Protein AF-A0AAD1BHJ9-F1 (afdb_monomer)

Mean predicted aligned error: 5.2 Å

Sequence (56 aa):
MEIVKDKKYGGERPLFGVKNLRMENIEIVDGESGIKCCENLECHNSRFYGKYPWCT

Foldseek 3Di:
DAEDEPEEAEDAQCCECAEQYEYEQYEDAYYDAVDENYYNYHYYNYYYHYPHPHDD

Organism: Prevotella intermedia (NCBI:txid28131)

Solvent-accessible surface area (backbone atoms only — not comparable to full-atom values): 2970 Å² total; per-residue (Å²): 113,50,80,48,60,74,44,76,43,60,44,79,31,72,41,55,60,44,62,34,38,33,37,35,48,26,38,36,64,39,32,62,32,30,33,24,65,44,43,69,73,45,81,41,84,54,47,71,41,46,94,36,45,73,44,100

InterPro domains:
  IPR0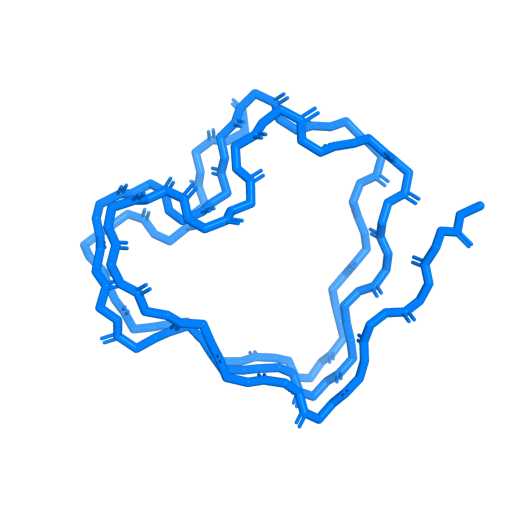22208 Protein of unknown function DUF3737 [PF12541] (3-54)

Structure (mmCIF, N/CA/C/O backbone):
data_AF-A0AAD1BHJ9-F1
#
_entry.id   AF-A0AAD1BHJ9-F1
#
loop_
_atom_site.group_PDB
_atom_site.id
_atom_site.type_symbol
_atom_site.label_atom_id
_atom_site.label_alt_id
_atom_site.label_comp_id
_atom_site.label_asym_id
_atom_site.label_entity_id
_atom_site.label_seq_id
_atom_site.pdbx_PDB_ins_code
_atom_site.Cartn_x
_atom_site.Cartn_y
_atom_site.Cartn_z
_atom_site.occupancy
_atom_site.B_iso_or_equiv
_atom_site.auth_seq_id
_atom_site.auth_comp_id
_atom_site.auth_asym_id
_atom_site.auth_atom_id
_atom_site.pdbx_PDB_model_num
ATOM 1 N N . MET A 1 1 ? -10.721 -0.398 11.405 1.00 71.44 1 MET A N 1
ATOM 2 C CA . MET A 1 1 ? -10.136 -1.062 10.228 1.00 71.44 1 MET A CA 1
ATOM 3 C C . MET A 1 1 ? -10.938 -0.613 9.021 1.00 71.44 1 MET A C 1
ATOM 5 O O . MET A 1 1 ? -12.150 -0.782 9.031 1.00 71.44 1 MET A O 1
ATOM 9 N N . GLU A 1 2 ? -10.304 0.068 8.074 1.00 82.94 2 GLU A N 1
ATOM 10 C CA . GLU A 1 2 ? -10.938 0.523 6.833 1.00 82.94 2 GLU A CA 1
ATOM 11 C C . GLU A 1 2 ? -11.049 -0.654 5.858 1.00 82.94 2 GLU A C 1
ATOM 13 O O . GLU A 1 2 ? -10.140 -1.477 5.802 1.00 82.94 2 GLU A O 1
ATOM 18 N N . ILE A 1 3 ? -12.158 -0.767 5.121 1.00 87.69 3 ILE A N 1
ATOM 19 C CA . ILE A 1 3 ? -12.383 -1.871 4.178 1.00 87.69 3 ILE A CA 1
ATOM 20 C C . ILE A 1 3 ? -12.376 -1.314 2.759 1.00 87.69 3 ILE A C 1
ATOM 22 O O . ILE A 1 3 ? -13.213 -0.484 2.401 1.00 87.69 3 ILE A O 1
ATOM 26 N N . VAL A 1 4 ? -11.454 -1.806 1.938 1.00 85.44 4 VAL A N 1
ATOM 27 C CA . VAL A 1 4 ? -11.385 -1.515 0.506 1.00 85.44 4 VAL A CA 1
ATOM 28 C C . VAL A 1 4 ? -11.695 -2.775 -0.279 1.00 85.44 4 VAL A C 1
ATOM 30 O O . VAL A 1 4 ? -11.075 -3.816 -0.071 1.00 85.44 4 VAL A O 1
ATOM 33 N N . LYS A 1 5 ? -12.668 -2.675 -1.186 1.00 91.19 5 LYS A N 1
ATOM 34 C CA . LYS A 1 5 ? -13.106 -3.793 -2.018 1.00 91.19 5 LYS A CA 1
ATOM 35 C C . LYS A 1 5 ? -13.247 -3.419 -3.482 1.00 91.19 5 LYS A C 1
ATOM 37 O O . LYS A 1 5 ? -13.544 -2.261 -3.772 1.00 91.19 5 LYS A O 1
ATOM 42 N N . ASP A 1 6 ? -13.013 -4.386 -4.368 1.00 90.19 6 ASP A N 1
ATOM 43 C CA . ASP A 1 6 ? -13.177 -4.251 -5.827 1.00 90.19 6 ASP A CA 1
ATOM 44 C C . ASP A 1 6 ? -12.388 -3.072 -6.428 1.00 90.19 6 ASP A C 1
ATOM 46 O O . ASP A 1 6 ? -12.802 -2.429 -7.396 1.00 90.19 6 ASP A O 1
ATOM 50 N N . LYS A 1 7 ? -11.238 -2.752 -5.823 1.00 86.25 7 LYS A N 1
ATOM 51 C CA . LYS A 1 7 ? -10.368 -1.652 -6.248 1.00 86.25 7 LYS A CA 1
ATOM 52 C C . LYS A 1 7 ? -9.160 -2.167 -7.009 1.00 86.25 7 LYS A C 1
ATOM 54 O O . LYS A 1 7 ? -8.592 -3.204 -6.674 1.00 86.25 7 LYS A O 1
ATOM 59 N N . LYS A 1 8 ? -8.736 -1.389 -8.002 1.00 86.25 8 LYS A N 1
ATOM 60 C CA . LYS A 1 8 ? -7.496 -1.623 -8.740 1.00 86.25 8 LYS A CA 1
ATOM 61 C C . LYS A 1 8 ? -6.498 -0.522 -8.425 1.00 86.25 8 LYS A C 1
ATOM 63 O O . LYS A 1 8 ? -6.830 0.655 -8.537 1.00 86.25 8 LYS A O 1
ATOM 68 N N . TYR A 1 9 ? -5.296 -0.915 -8.033 1.00 84.50 9 TYR A N 1
ATOM 69 C CA . TYR A 1 9 ? -4.198 -0.022 -7.704 1.00 84.50 9 TYR A CA 1
ATOM 70 C C . TYR A 1 9 ? -3.038 -0.254 -8.675 1.00 84.50 9 TYR A C 1
ATOM 72 O O . TYR A 1 9 ? -2.717 -1.386 -9.030 1.00 84.50 9 TYR A O 1
ATOM 80 N N . GLY A 1 10 ? -2.398 0.822 -9.107 1.00 79.75 10 GLY A N 1
ATOM 81 C CA . GLY A 1 10 ? -1.206 0.774 -9.945 1.00 79.75 10 GLY A CA 1
ATOM 82 C C . GLY A 1 10 ? -0.312 1.972 -9.655 1.00 79.75 10 GLY A C 1
ATOM 83 O O . GLY A 1 10 ? -0.775 2.963 -9.087 1.00 79.75 10 GLY A O 1
ATOM 84 N N . GLY A 1 11 ? 0.957 1.867 -10.034 1.00 72.38 11 GLY A N 1
ATOM 85 C CA . GLY A 1 11 ? 1.983 2.879 -9.792 1.00 72.38 11 GLY A CA 1
ATOM 86 C C . GLY A 1 11 ? 2.893 2.546 -8.607 1.00 72.38 11 GLY A C 1
ATOM 87 O O . GLY A 1 11 ? 2.764 1.514 -7.950 1.00 72.38 11 GLY A O 1
ATOM 88 N N . GLU A 1 12 ? 3.856 3.421 -8.318 1.00 63.88 12 GLU A N 1
ATOM 89 C CA . GLU A 1 12 ? 4.790 3.204 -7.212 1.00 63.88 12 GLU A CA 1
ATOM 90 C C . GLU A 1 12 ? 4.097 3.384 -5.849 1.00 63.88 12 GLU A C 1
ATOM 92 O O . GLU A 1 12 ? 3.690 4.482 -5.476 1.00 63.88 12 GLU A O 1
ATOM 97 N N . ARG A 1 13 ? 4.013 2.289 -5.080 1.00 72.38 13 ARG A N 1
ATOM 98 C CA . ARG A 1 13 ? 3.594 2.243 -3.662 1.00 72.38 13 ARG A CA 1
ATOM 99 C C . ARG A 1 13 ? 2.187 2.805 -3.346 1.00 72.38 13 ARG A C 1
ATOM 101 O O . ARG A 1 13 ? 2.055 3.651 -2.460 1.00 72.38 13 ARG A O 1
ATOM 108 N N . PRO A 1 14 ? 1.111 2.303 -3.982 1.00 74.06 14 PRO A N 1
ATOM 109 C CA . PRO A 1 14 ? -0.264 2.769 -3.764 1.00 74.06 14 PRO A CA 1
ATOM 110 C C . PRO A 1 14 ? -0.779 2.684 -2.319 1.00 74.06 14 PRO A C 1
ATOM 112 O O . PRO A 1 14 ? -1.697 3.421 -1.971 1.00 74.06 14 PRO A O 1
ATOM 115 N N . LEU A 1 15 ? -0.231 1.794 -1.484 1.00 77.00 15 LEU A N 1
ATOM 116 C CA . LEU A 1 15 ? -0.664 1.600 -0.096 1.00 77.00 15 LEU A CA 1
ATOM 117 C C . LEU A 1 15 ? 0.450 1.913 0.911 1.00 77.00 15 LEU A C 1
ATOM 119 O O . LEU A 1 15 ? 0.485 1.338 1.993 1.00 77.00 15 LEU A O 1
ATOM 123 N N . PHE A 1 16 ? 1.379 2.811 0.582 1.00 80.31 16 PHE A N 1
ATOM 124 C CA . PHE A 1 16 ? 2.474 3.164 1.487 1.00 80.31 16 PHE A CA 1
ATOM 125 C C . PHE A 1 16 ? 1.980 3.738 2.825 1.00 80.31 16 PHE A C 1
ATOM 127 O O . PHE A 1 16 ? 1.214 4.699 2.852 1.00 80.31 16 PHE A O 1
ATOM 134 N N . GLY A 1 17 ? 2.465 3.185 3.942 1.00 80.38 17 GLY A N 1
ATOM 135 C CA . GLY A 1 17 ? 2.190 3.706 5.285 1.00 80.38 17 GLY A CA 1
ATOM 136 C C . GLY A 1 17 ? 0.760 3.485 5.788 1.00 80.38 17 GLY A C 1
ATOM 137 O O . GLY A 1 17 ? 0.377 4.062 6.807 1.00 80.38 17 GLY A O 1
ATOM 138 N N . VAL A 1 18 ? -0.042 2.672 5.094 1.00 83.00 18 VAL A N 1
ATOM 139 C CA . VAL A 1 18 ? -1.428 2.420 5.490 1.00 83.00 18 VAL A CA 1
ATOM 140 C C . VAL A 1 18 ? -1.475 1.530 6.732 1.00 83.00 18 VAL A C 1
A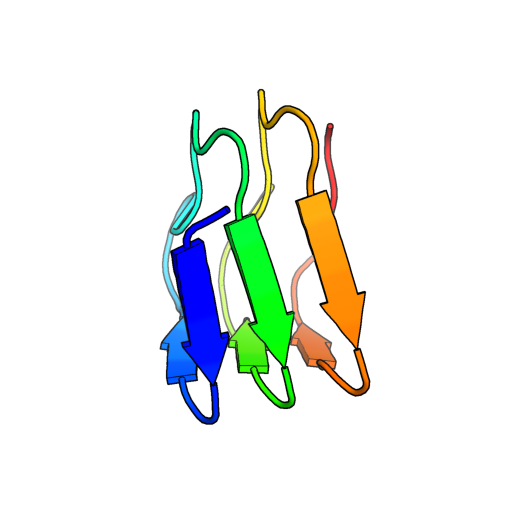TOM 142 O O . VAL A 1 18 ? -0.792 0.509 6.823 1.00 83.00 18 VAL A O 1
ATOM 145 N N . LYS A 1 19 ? -2.318 1.903 7.698 1.00 87.19 19 LYS A N 1
ATOM 146 C CA . LYS A 1 19 ? -2.527 1.145 8.933 1.00 87.19 19 LYS A CA 1
ATOM 147 C C . LYS A 1 19 ? -3.994 0.785 9.113 1.00 87.19 19 LYS A C 1
ATOM 149 O O . LYS A 1 19 ? -4.859 1.619 8.864 1.00 87.19 19 LYS A O 1
ATOM 154 N N . ASN A 1 20 ? -4.267 -0.417 9.620 1.00 88.94 20 ASN A N 1
ATOM 155 C CA . ASN A 1 20 ? -5.615 -0.928 9.880 1.00 88.94 20 ASN A CA 1
ATOM 156 C C . ASN A 1 20 ? -6.492 -0.970 8.616 1.00 88.94 20 ASN A C 1
ATOM 158 O O . ASN A 1 20 ? -7.590 -0.408 8.619 1.00 88.94 20 ASN A O 1
ATOM 162 N N . LEU A 1 21 ? -6.031 -1.637 7.557 1.00 86.94 21 LEU A N 1
ATOM 163 C CA . LEU A 1 21 ? -6.748 -1.750 6.282 1.00 86.94 21 LEU A CA 1
ATOM 164 C C . LEU A 1 21 ? -7.037 -3.213 5.941 1.00 86.94 21 LEU A C 1
ATOM 166 O O . LEU A 1 21 ? -6.155 -4.065 6.002 1.00 86.94 21 LEU A O 1
ATOM 170 N N . ARG A 1 22 ? -8.266 -3.481 5.513 1.00 89.06 22 ARG A N 1
ATOM 171 C CA . ARG A 1 22 ? -8.717 -4.766 4.995 1.00 89.06 22 ARG A CA 1
ATOM 172 C C . ARG A 1 22 ? -9.030 -4.651 3.511 1.00 89.06 22 ARG A C 1
ATOM 174 O O . ARG A 1 22 ? -9.839 -3.827 3.097 1.00 89.06 22 ARG A O 1
ATOM 181 N N . MET A 1 23 ? -8.379 -5.486 2.721 1.00 88.44 23 MET A N 1
ATOM 182 C CA . MET A 1 23 ? -8.439 -5.512 1.269 1.00 88.44 23 M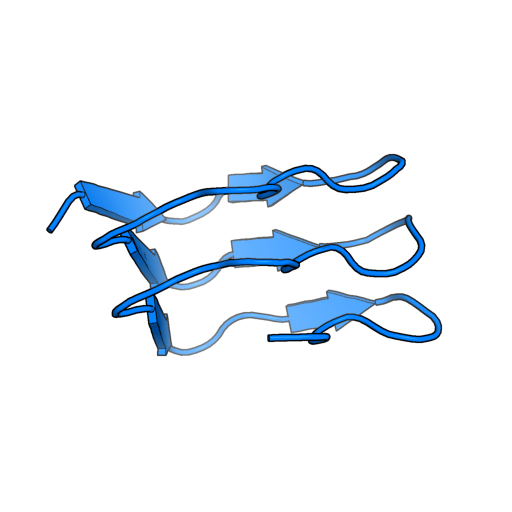ET A CA 1
ATOM 183 C C . MET A 1 23 ? -9.216 -6.744 0.812 1.00 88.44 23 MET A C 1
ATOM 185 O O . MET A 1 23 ? -8.796 -7.862 1.097 1.00 88.44 23 MET A O 1
ATOM 189 N N . GLU A 1 24 ? -10.323 -6.563 0.095 1.00 92.12 24 GLU A N 1
ATOM 190 C CA . GLU A 1 24 ? -11.145 -7.663 -0.420 1.00 92.12 24 GLU A CA 1
ATOM 191 C C . GLU A 1 24 ? -11.300 -7.584 -1.941 1.00 92.12 24 GLU A C 1
ATOM 193 O O . GLU A 1 24 ? -11.782 -6.587 -2.468 1.00 92.12 24 GLU A O 1
ATOM 198 N N . ASN A 1 25 ? -10.920 -8.634 -2.669 1.00 92.50 25 ASN A N 1
ATOM 199 C CA . ASN A 1 25 ? -11.038 -8.669 -4.133 1.00 92.50 25 ASN A CA 1
ATOM 200 C C . ASN A 1 25 ? -10.370 -7.462 -4.830 1.00 92.50 25 ASN A C 1
ATOM 202 O O . ASN A 1 25 ? -10.921 -6.891 -5.772 1.00 92.50 25 ASN A O 1
ATOM 206 N N . ILE A 1 26 ? -9.205 -7.022 -4.337 1.00 88.62 26 ILE A N 1
ATOM 207 C CA . ILE A 1 26 ? -8.457 -5.923 -4.967 1.00 88.62 26 ILE A CA 1
ATOM 208 C C . ILE A 1 26 ? -7.414 -6.457 -5.949 1.00 88.62 26 ILE A C 1
ATOM 210 O O . ILE A 1 26 ? -6.950 -7.590 -5.821 1.00 88.62 26 ILE A O 1
ATOM 214 N N . GLU A 1 27 ? -6.996 -5.621 -6.896 1.00 88.25 27 GLU A N 1
ATOM 215 C CA . GLU A 1 27 ? -5.925 -5.948 -7.839 1.00 88.25 27 GLU A CA 1
ATOM 216 C C . GLU A 1 27 ? -4.836 -4.871 -7.812 1.00 88.25 27 GLU A C 1
ATOM 218 O O . GLU A 1 27 ? -5.116 -3.707 -8.081 1.00 88.25 27 GLU A O 1
ATOM 223 N N . ILE A 1 28 ? -3.590 -5.235 -7.511 1.00 83.75 28 ILE A N 1
ATOM 224 C CA . ILE A 1 28 ? -2.431 -4.341 -7.672 1.00 83.75 28 ILE A CA 1
ATOM 225 C C . ILE A 1 28 ? -1.711 -4.766 -8.945 1.00 83.75 28 ILE A C 1
ATOM 227 O O . ILE A 1 28 ? -1.275 -5.905 -8.992 1.00 83.75 28 ILE A O 1
ATOM 231 N N . VAL A 1 29 ? -1.644 -3.930 -9.983 1.00 79.31 29 VAL A N 1
ATOM 232 C CA . VAL A 1 29 ? -1.195 -4.366 -11.326 1.00 79.31 29 VAL A CA 1
ATOM 233 C C . VAL A 1 29 ? 0.210 -3.909 -11.725 1.00 79.31 29 VAL A C 1
ATOM 235 O O . VAL A 1 29 ? 0.832 -4.547 -12.572 1.00 79.31 29 VAL A O 1
ATOM 238 N N . ASP A 1 30 ? 0.698 -2.817 -11.138 1.00 70.12 30 ASP A N 1
ATOM 239 C CA . ASP A 1 30 ? 1.965 -2.189 -11.516 1.00 70.12 30 ASP A CA 1
ATOM 240 C C . ASP A 1 30 ? 2.592 -1.492 -10.301 1.00 70.12 30 ASP A C 1
ATOM 242 O O . ASP A 1 30 ? 1.870 -0.828 -9.556 1.00 70.12 30 ASP A O 1
ATOM 246 N N . GLY A 1 31 ? 3.902 -1.655 -10.089 1.00 62.69 31 GLY A N 1
ATOM 247 C CA . GLY A 1 31 ? 4.641 -1.042 -8.978 1.00 62.69 31 GLY A CA 1
ATOM 248 C C . GLY A 1 31 ? 5.633 -1.954 -8.243 1.00 62.69 31 GLY A C 1
ATOM 249 O O . GLY A 1 31 ? 5.494 -3.179 -8.176 1.00 62.69 31 GLY A O 1
ATOM 250 N N . GLU A 1 32 ? 6.646 -1.336 -7.632 1.00 61.81 32 GLU A N 1
ATOM 251 C CA . GLU A 1 32 ? 7.520 -1.982 -6.650 1.00 61.81 32 GLU A CA 1
ATOM 252 C C . GLU A 1 32 ? 7.029 -1.683 -5.229 1.00 61.81 32 GLU A C 1
ATOM 254 O O . GLU A 1 32 ? 6.828 -0.525 -4.861 1.00 61.81 32 GLU A O 1
ATOM 259 N N . SER A 1 33 ? 6.892 -2.717 -4.393 1.00 66.06 33 SER A N 1
ATOM 260 C CA . SER A 1 33 ? 6.487 -2.584 -2.983 1.00 66.06 33 SER A CA 1
ATOM 261 C C . SER A 1 33 ? 5.126 -1.904 -2.815 1.00 66.06 33 SER A C 1
ATOM 263 O O . SER A 1 33 ? 5.021 -0.868 -2.160 1.00 66.06 33 SER A O 1
ATOM 265 N N . GLY A 1 34 ? 4.081 -2.480 -3.422 1.00 69.62 34 GLY A N 1
ATOM 266 C CA . GLY A 1 34 ? 2.725 -1.921 -3.382 1.00 69.62 34 GLY A CA 1
ATOM 267 C C . GLY A 1 34 ? 2.193 -1.711 -1.962 1.00 69.62 34 GLY A C 1
ATOM 268 O O . GLY A 1 34 ? 1.540 -0.706 -1.685 1.00 69.62 34 GLY A O 1
ATOM 269 N N . ILE A 1 35 ? 2.561 -2.628 -1.069 1.00 72.12 35 ILE A N 1
ATOM 270 C CA . ILE A 1 35 ? 2.326 -2.588 0.371 1.00 72.12 35 ILE A CA 1
ATOM 271 C C . ILE A 1 35 ? 3.683 -2.422 1.059 1.00 72.12 35 ILE A C 1
ATOM 273 O O . ILE A 1 35 ? 4.507 -3.338 0.993 1.00 72.12 35 ILE A O 1
ATOM 277 N N . LYS A 1 36 ? 3.928 -1.267 1.694 1.00 76.31 36 LYS A N 1
ATOM 278 C CA . LYS A 1 36 ? 5.169 -1.006 2.441 1.00 76.31 36 LYS A CA 1
ATOM 279 C C . LYS A 1 36 ? 4.968 -0.1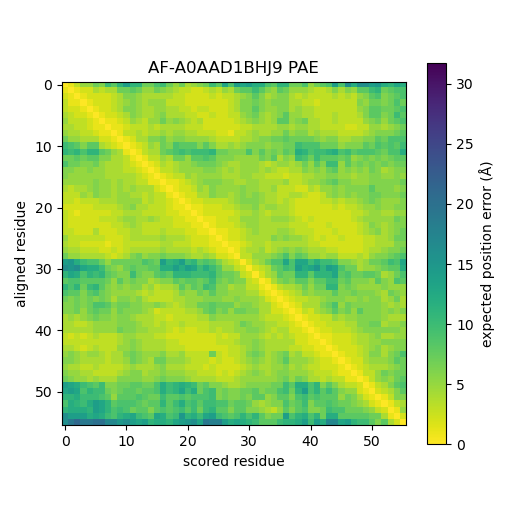52 3.683 1.00 76.31 36 LYS A C 1
ATOM 281 O O . LYS A 1 36 ? 4.211 0.819 3.636 1.00 76.31 36 LYS A O 1
ATOM 286 N N . CYS A 1 37 ? 5.662 -0.502 4.771 1.00 78.69 37 CYS A N 1
ATOM 287 C CA . CYS A 1 37 ? 5.526 0.138 6.084 1.00 78.69 37 CYS A CA 1
ATOM 288 C C . CYS A 1 37 ? 4.070 0.148 6.572 1.00 78.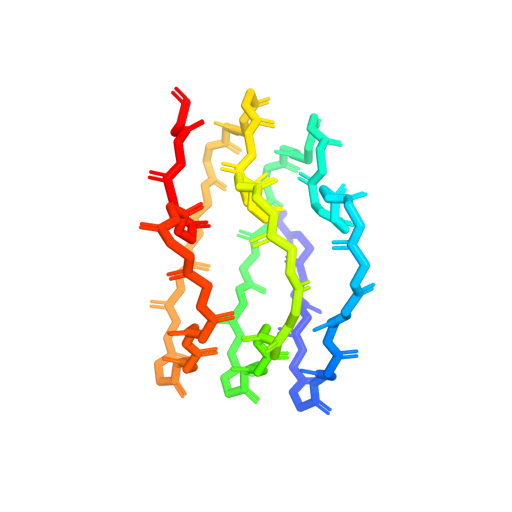69 37 CYS A C 1
ATOM 290 O O . CYS A 1 37 ? 3.587 1.143 7.113 1.00 78.69 37 CYS A O 1
ATOM 292 N N . CYS A 1 38 ? 3.355 -0.942 6.306 1.00 81.56 38 CYS A N 1
ATOM 293 C CA . CYS A 1 38 ? 1.944 -1.068 6.636 1.00 81.56 38 CYS A CA 1
ATOM 294 C C . CYS A 1 38 ? 1.755 -1.893 7.905 1.00 81.56 38 CYS A C 1
ATOM 296 O O . CYS A 1 38 ? 2.515 -2.819 8.173 1.00 81.56 38 CYS A O 1
ATOM 298 N N . GLU A 1 39 ? 0.714 -1.588 8.672 1.00 82.81 39 GLU A N 1
ATOM 299 C CA . GLU A 1 39 ? 0.469 -2.222 9.970 1.00 82.81 39 GLU A CA 1
ATOM 300 C C . GLU A 1 39 ? -0.978 -2.697 10.068 1.00 82.81 39 GLU A C 1
ATOM 302 O O . GLU A 1 39 ? -1.895 -1.970 9.686 1.00 82.81 39 GLU A O 1
ATOM 307 N N . ASN A 1 40 ? -1.191 -3.903 10.597 1.00 85.94 40 ASN A N 1
ATOM 308 C CA . ASN A 1 40 ? -2.520 -4.502 10.746 1.00 85.94 40 ASN A CA 1
ATOM 309 C C . ASN A 1 40 ? -3.314 -4.534 9.420 1.00 85.94 40 ASN A C 1
ATOM 311 O O . ASN A 1 40 ? -4.369 -3.906 9.285 1.00 85.94 40 ASN A O 1
ATOM 315 N N . LEU A 1 41 ? -2.747 -5.218 8.420 1.00 83.50 41 LEU A N 1
ATOM 316 C CA . LEU A 1 41 ? -3.362 -5.422 7.112 1.00 83.50 41 LEU A CA 1
ATOM 317 C C . LEU A 1 41 ? -4.035 -6.788 7.016 1.00 83.50 41 LEU A C 1
ATOM 319 O O . LEU A 1 41 ? -3.416 -7.808 7.313 1.00 83.50 41 LEU A O 1
ATOM 323 N N . GLU A 1 42 ? -5.252 -6.810 6.489 1.00 88.00 42 GLU A N 1
ATOM 324 C CA . GLU A 1 42 ? -5.951 -8.037 6.110 1.00 88.00 42 GLU A CA 1
ATOM 325 C C . GLU A 1 42 ? -6.165 -8.060 4.600 1.00 88.00 42 GLU A C 1
ATOM 327 O O . GLU A 1 42 ? -6.461 -7.036 3.987 1.00 88.00 42 GLU A O 1
ATOM 332 N N . CYS A 1 43 ? -6.012 -9.224 3.976 1.00 84.69 43 CYS A N 1
ATOM 333 C CA . CYS A 1 43 ? -6.162 -9.362 2.536 1.00 84.69 43 CYS A CA 1
ATOM 334 C C . CYS A 1 43 ? -6.908 -10.649 2.188 1.00 84.69 43 CYS A C 1
ATOM 336 O O . CYS A 1 43 ? -6.444 -11.746 2.493 1.00 84.69 43 CYS A O 1
ATOM 338 N N . HIS A 1 44 ? -8.038 -10.514 1.497 1.00 88.31 44 HIS A N 1
ATOM 339 C CA . HIS A 1 44 ? -8.918 -11.609 1.116 1.00 88.31 44 HIS A CA 1
ATOM 340 C C . HIS A 1 44 ? -9.180 -11.600 -0.389 1.00 88.31 44 HIS A C 1
ATOM 342 O O . HIS A 1 44 ? -9.687 -10.626 -0.938 1.00 88.31 44 HIS A O 1
ATOM 348 N N . ASN A 1 45 ? -8.878 -12.720 -1.053 1.00 87.88 45 ASN A N 1
ATOM 349 C CA . ASN A 1 45 ? -9.155 -12.935 -2.479 1.00 87.88 45 ASN A CA 1
ATOM 350 C C . ASN A 1 45 ? -8.595 -11.845 -3.421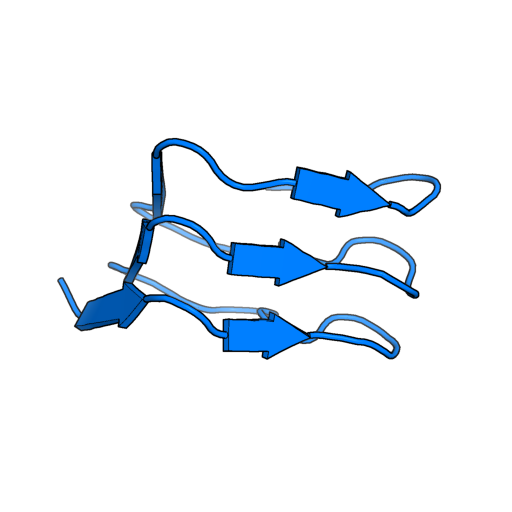 1.00 87.88 45 ASN A C 1
ATOM 352 O O . ASN A 1 45 ? -9.179 -11.556 -4.461 1.00 87.88 45 ASN A O 1
ATOM 356 N N . SER A 1 46 ? -7.475 -11.222 -3.059 1.00 85.31 46 SER A N 1
ATOM 357 C CA . SER A 1 46 ? -6.857 -10.149 -3.846 1.00 85.31 46 SER A CA 1
ATOM 358 C C . SER A 1 46 ? -5.723 -10.671 -4.721 1.00 85.31 46 SER A C 1
ATOM 360 O O . SER A 1 46 ? -5.098 -11.689 -4.415 1.00 85.31 46 SER A O 1
ATOM 362 N N . ARG A 1 47 ? -5.436 -9.957 -5.809 1.00 85.44 47 ARG A N 1
ATOM 363 C CA . ARG A 1 47 ? -4.385 -10.294 -6.771 1.00 85.44 47 ARG A CA 1
ATOM 364 C C . ARG A 1 47 ? -3.328 -9.206 -6.791 1.00 85.44 47 ARG A C 1
ATOM 366 O O . ARG A 1 47 ? -3.643 -8.021 -6.823 1.00 85.44 47 ARG A O 1
ATOM 373 N N . PHE A 1 48 ? -2.068 -9.610 -6.806 1.00 82.69 48 PHE A N 1
ATOM 374 C CA . PHE A 1 48 ? -0.951 -8.681 -6.835 1.00 82.69 48 PHE A CA 1
ATOM 375 C C . PHE A 1 48 ? 0.004 -9.065 -7.961 1.00 82.69 48 PHE A C 1
ATOM 377 O O . PHE A 1 48 ? 0.530 -10.175 -7.993 1.00 82.69 48 PHE A O 1
ATOM 384 N N . TYR A 1 49 ? 0.220 -8.130 -8.871 1.00 75.50 49 TYR A N 1
ATOM 385 C CA . TYR A 1 49 ? 1.108 -8.198 -10.013 1.00 75.50 49 TYR A CA 1
ATOM 386 C C . TYR A 1 49 ? 2.163 -7.100 -9.819 1.00 75.50 49 TYR A C 1
ATOM 388 O O . TYR A 1 49 ? 1.855 -5.914 -9.740 1.00 75.50 49 TYR A O 1
ATOM 396 N N . GLY A 1 50 ? 3.412 -7.516 -9.629 1.00 69.94 50 GLY A N 1
ATOM 397 C CA . GLY A 1 50 ? 4.544 -6.650 -9.304 1.00 69.94 50 GLY A CA 1
ATOM 398 C C . GLY A 1 50 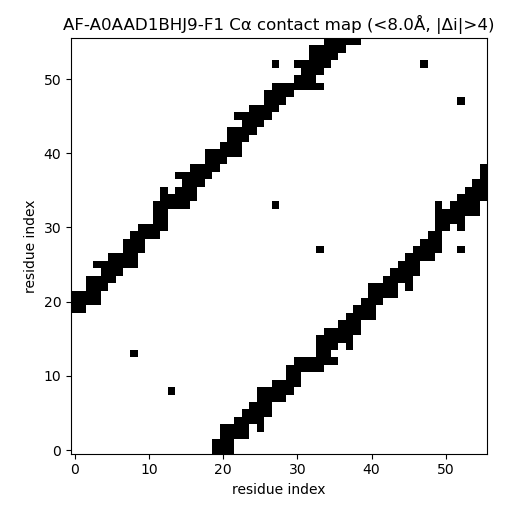? 5.719 -7.493 -8.811 1.00 69.94 50 GLY A C 1
ATOM 399 O O . GLY A 1 50 ? 5.522 -8.626 -8.372 1.00 69.94 50 GLY A O 1
ATOM 400 N N . LYS A 1 51 ? 6.952 -6.975 -8.886 1.00 66.25 51 LYS A N 1
ATOM 401 C CA . LYS A 1 51 ? 8.147 -7.735 -8.458 1.00 66.25 51 LYS A CA 1
ATOM 402 C C . LYS A 1 51 ? 8.158 -8.023 -6.955 1.00 66.25 51 LYS A C 1
ATOM 404 O O . LYS A 1 51 ? 8.575 -9.096 -6.539 1.00 66.25 51 LYS A O 1
ATOM 409 N N . TYR A 1 52 ? 7.677 -7.067 -6.161 1.00 68.69 52 TYR A N 1
ATOM 410 C CA . TYR A 1 52 ? 7.585 -7.161 -4.704 1.00 68.69 52 TYR A CA 1
ATOM 411 C C . TYR A 1 52 ? 6.243 -6.580 -4.262 1.00 68.69 52 TYR A C 1
ATOM 413 O O . TYR A 1 52 ? 6.169 -5.401 -3.937 1.00 68.69 52 TYR A O 1
ATOM 421 N N . PRO A 1 53 ? 5.147 -7.343 -4.316 1.00 62.03 53 PRO A N 1
ATOM 422 C CA . PRO A 1 53 ? 3.829 -6.801 -3.997 1.00 62.03 53 PRO A CA 1
ATOM 423 C C . PRO A 1 53 ? 3.659 -6.500 -2.5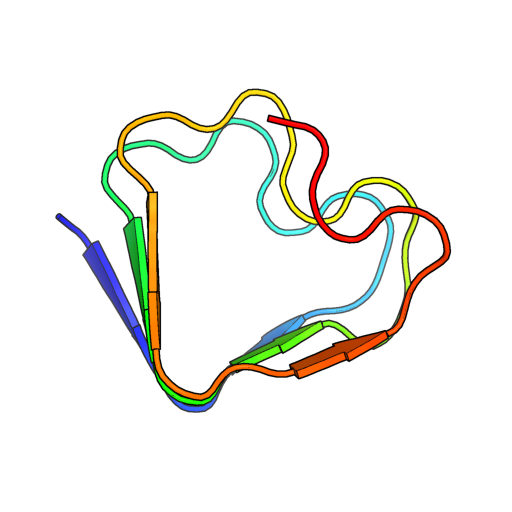02 1.00 62.03 53 PRO A C 1
ATOM 425 O O . PRO A 1 53 ? 2.943 -5.568 -2.139 1.00 62.03 53 PRO A O 1
ATOM 428 N N . TRP A 1 54 ? 4.363 -7.248 -1.650 1.00 65.56 54 TRP A N 1
ATOM 429 C CA . TRP A 1 54 ? 4.260 -7.179 -0.198 1.00 65.56 54 TRP A CA 1
ATOM 430 C C . TRP A 1 54 ? 5.649 -7.009 0.421 1.00 65.56 54 TRP A C 1
ATOM 432 O O . TRP A 1 54 ? 6.468 -7.924 0.380 1.00 65.56 54 TRP A O 1
ATOM 442 N N . CYS A 1 55 ? 5.933 -5.829 0.967 1.00 60.75 55 CYS A N 1
ATOM 443 C CA . CYS A 1 55 ? 7.181 -5.512 1.658 1.00 60.75 55 CYS A CA 1
ATOM 444 C C . CYS A 1 55 ? 6.829 -4.800 2.967 1.00 60.75 55 CYS A C 1
ATOM 446 O O . CYS A 1 55 ? 6.956 -3.583 3.057 1.00 60.75 55 CYS A O 1
ATOM 448 N N . THR A 1 56 ? 6.282 -5.558 3.921 1.00 52.50 56 THR A N 1
ATOM 449 C CA . THR A 1 56 ? 5.766 -5.057 5.205 1.00 52.50 56 THR A CA 1
ATOM 450 C C . THR A 1 56 ? 6.783 -4.183 5.930 1.00 52.50 56 THR A C 1
ATOM 452 O O . THR A 1 56 ? 7.945 -4.626 6.063 1.00 52.50 56 THR A O 1
#

pLDDT: mean 79.09, std 9.65, range [52.5, 92.5]

Radius of gyration: 9.85 Å; Cα contacts (8 Å, |Δi|>4): 147; chains: 1; bounding box: 21×17×22 Å

Nearest PDB structures (fold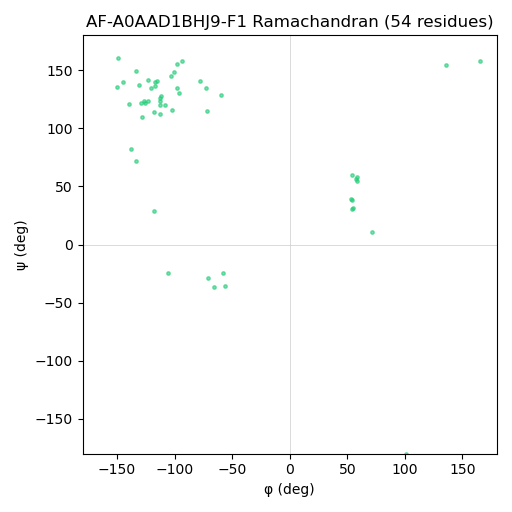seek):
  4jra-assembly1_D  TM=4.461E-01  e=2.186E-01  Homo sapiens
  7uib-assembly1_F  TM=4.710E-01  e=6.990E-01  Homo sapiens
  8uoa-assembly1_A  TM=3.985E-01  e=6.553E-01  Homo sapiens
  8jli-assembly1_B  TM=3.140E-01  e=1.333E+00  Homo sapiens
  8jle-assembly1_A  TM=2.121E-01  e=1.422E+00  Homo sapiens

Secondary structure (DSSP, 8-state):
-EEEES-EEESS-TTTT-EEEEEES-EEEE-S-SEES-EEEEEES-EE-SS-SEE-